Protein AF-A0A7X1WQ78-F1 (afdb_monomer_lite)

Radius of gyration: 13.08 Å; chains: 1; bounding box: 24×34×23 Å

Foldseek 3Di:
DEDDADDPPDHDDVVVVVVVVVVCVVVVHDYDDDDPVVCVVPVDD
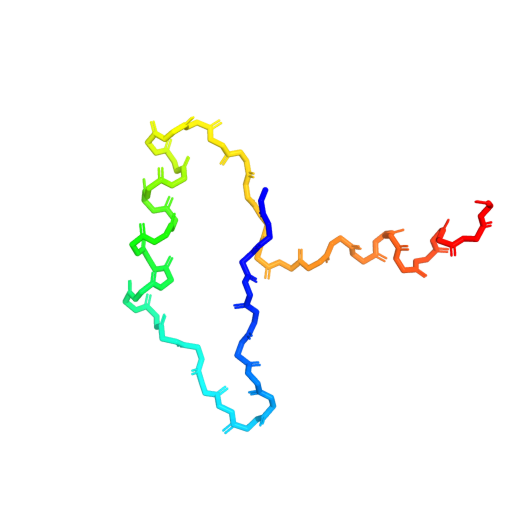
pLDDT: mean 76.5, std 13.6, range [49.16, 92.75]

Secondary structure (DSSP, 8-state):
-BPPPPPTT----HHHHHHHHHHHHHTT---BSS--HHHHHS---

Sequence (45 aa):
IWLLQAPPGQALDADRLSDWHHALEKLGLPFATSAPINWLETGHD

Structure (mmCIF, N/CA/C/O backbone):
data_AF-A0A7X1WQ78-F1
#
_entry.id   AF-A0A7X1WQ78-F1
#
loop_
_atom_site.group_PDB
_atom_site.id
_atom_site.type_symbol
_atom_site.label_atom_id
_atom_site.label_alt_id
_atom_site.label_comp_id
_atom_site.label_asym_id
_atom_site.label_entity_id
_atom_site.label_seq_id
_atom_site.pdbx_PDB_ins_code
_atom_site.Cartn_x
_atom_site.Cartn_y
_atom_site.Cartn_z
_atom_site.occupancy
_atom_site.B_iso_or_equiv
_atom_site.auth_seq_id
_atom_site.auth_comp_id
_atom_site.auth_asym_id
_atom_site.auth_atom_id
_atom_site.pdbx_PDB_model_num
ATOM 1 N N . ILE A 1 1 ? -0.350 4.007 4.279 1.00 75.31 1 ILE A N 1
ATOM 2 C CA . ILE A 1 1 ? 0.758 3.050 4.031 1.00 75.31 1 ILE A CA 1
ATOM 3 C C . ILE A 1 1 ? 1.249 3.203 2.597 1.00 75.31 1 ILE A C 1
ATOM 5 O O . ILE A 1 1 ? 0.423 3.372 1.709 1.00 75.31 1 ILE A O 1
ATOM 9 N N . TRP A 1 2 ? 2.567 3.215 2.376 1.00 71.88 2 TRP A N 1
ATOM 10 C CA . TRP A 1 2 ? 3.151 3.241 1.029 1.00 71.88 2 TRP A CA 1
ATOM 11 C C . TRP A 1 2 ? 3.593 1.839 0.635 1.00 71.88 2 TRP A C 1
ATOM 13 O O . TRP A 1 2 ? 4.257 1.158 1.416 1.00 71.88 2 TRP A O 1
ATOM 23 N N . LEU A 1 3 ? 3.211 1.420 -0.568 1.00 75.44 3 LEU A N 1
ATOM 24 C CA . LEU A 1 3 ? 3.618 0.134 -1.120 1.00 75.44 3 LEU A CA 1
ATOM 25 C C . LEU A 1 3 ? 4.924 0.310 -1.897 1.00 75.44 3 LEU A C 1
ATOM 27 O O . LEU A 1 3 ? 5.046 1.194 -2.751 1.00 75.44 3 LEU A O 1
ATOM 31 N N . LEU A 1 4 ? 5.914 -0.518 -1.554 1.00 76.56 4 LEU A N 1
ATOM 32 C CA . LEU A 1 4 ? 7.243 -0.480 -2.152 1.00 76.56 4 LEU A CA 1
ATOM 33 C C . LEU A 1 4 ? 7.143 -0.720 -3.663 1.00 76.56 4 LEU A C 1
ATOM 35 O O . LEU A 1 4 ? 6.570 -1.715 -4.105 1.00 76.56 4 LEU A O 1
ATOM 39 N N . GLN A 1 5 ? 7.715 0.196 -4.440 1.00 78.62 5 GLN A N 1
ATOM 40 C CA . GLN A 1 5 ? 7.799 0.066 -5.892 1.00 78.62 5 GLN A CA 1
ATOM 41 C C . GLN A 1 5 ? 8.831 -0.997 -6.281 1.00 78.62 5 GLN A C 1
ATOM 43 O O . GLN A 1 5 ? 9.784 -1.256 -5.541 1.00 78.62 5 GLN A O 1
ATOM 48 N N . ALA A 1 6 ? 8.663 -1.589 -7.462 1.00 80.69 6 ALA A N 1
ATOM 49 C CA . ALA A 1 6 ? 9.670 -2.490 -8.001 1.00 80.69 6 ALA A CA 1
ATOM 50 C C . ALA A 1 6 ? 10.983 -1.731 -8.277 1.00 80.69 6 ALA A C 1
ATOM 52 O O . ALA A 1 6 ? 10.943 -0.567 -8.691 1.00 80.69 6 ALA A O 1
ATOM 53 N N . PRO A 1 7 ? 12.148 -2.370 -8.073 1.00 82.12 7 PRO A N 1
ATOM 54 C CA . PRO A 1 7 ? 13.425 -1.826 -8.514 1.00 82.12 7 PRO A CA 1
ATOM 55 C C . PRO A 1 7 ? 13.406 -1.482 -10.013 1.00 82.12 7 PRO A C 1
ATOM 57 O O . PRO A 1 7 ? 12.704 -2.140 -10.787 1.00 82.12 7 PRO A O 1
ATOM 60 N N . PRO A 1 8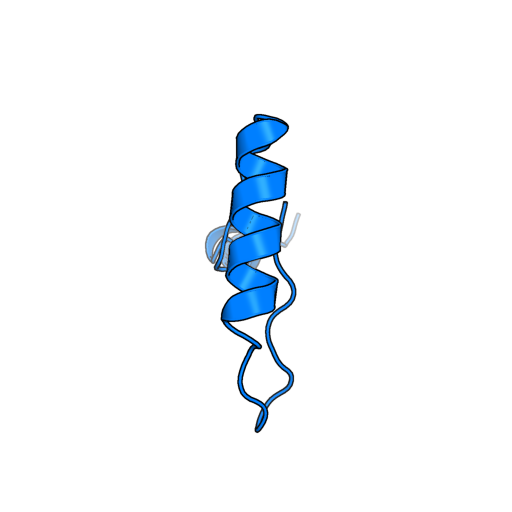 ? 14.195 -0.490 -10.461 1.00 81.31 8 PRO A N 1
ATOM 61 C CA . PRO A 1 8 ? 14.273 -0.146 -11.876 1.00 81.31 8 PRO A CA 1
ATOM 62 C C . PRO A 1 8 ? 14.696 -1.363 -12.710 1.00 81.31 8 PRO A C 1
ATOM 64 O O . PRO A 1 8 ? 15.670 -2.043 -12.393 1.00 81.31 8 PRO A O 1
ATOM 67 N N . GLY A 1 9 ? 13.945 -1.638 -13.778 1.00 87.19 9 GLY A N 1
ATOM 68 C CA . GLY A 1 9 ? 14.148 -2.814 -14.631 1.00 87.19 9 GLY A CA 1
ATOM 69 C C . GLY A 1 9 ? 13.442 -4.088 -14.152 1.00 87.19 9 GLY A C 1
ATOM 70 O O . GLY A 1 9 ? 13.547 -5.112 -14.822 1.00 87.19 9 GLY A O 1
ATOM 71 N N . GLN A 1 10 ? 12.702 -4.039 -13.040 1.00 82.50 10 GLN A N 1
ATOM 72 C CA . GLN A 1 10 ? 11.847 -5.131 -12.577 1.00 82.50 10 GLN A CA 1
ATOM 73 C C . GLN A 1 10 ? 10.371 -4.731 -12.616 1.00 82.50 10 GLN A C 1
ATOM 75 O O . GLN A 1 10 ? 10.010 -3.580 -12.378 1.00 82.50 10 GLN A O 1
ATOM 80 N N . ALA A 1 11 ? 9.511 -5.703 -12.920 1.00 83.50 11 ALA A N 1
ATOM 81 C CA . ALA A 1 11 ? 8.069 -5.540 -12.813 1.00 83.50 11 ALA A CA 1
ATOM 82 C C . ALA A 1 11 ? 7.625 -5.814 -11.374 1.00 83.50 11 ALA A C 1
ATOM 84 O O . ALA A 1 11 ? 8.148 -6.708 -10.706 1.00 83.50 11 ALA A O 1
ATOM 85 N N . LEU A 1 12 ? 6.648 -5.044 -10.905 1.00 83.25 12 LEU A N 1
ATOM 86 C CA . LEU A 1 12 ? 6.015 -5.300 -9.622 1.00 83.25 12 LEU A CA 1
ATOM 87 C C . LEU A 1 12 ? 5.110 -6.526 -9.749 1.00 83.25 12 LEU A C 1
ATOM 89 O O . LEU A 1 12 ? 4.351 -6.639 -10.712 1.00 83.25 12 LEU A O 1
ATOM 93 N N . ASP A 1 13 ? 5.197 -7.435 -8.782 1.00 86.69 13 ASP A N 1
ATOM 94 C CA . ASP A 1 13 ? 4.347 -8.620 -8.758 1.00 86.69 13 ASP A CA 1
ATOM 95 C C . ASP A 1 13 ? 2.894 -8.210 -8.475 1.00 86.69 13 ASP A C 1
ATOM 97 O O . ASP A 1 13 ? 2.566 -7.730 -7.386 1.00 86.69 13 ASP A O 1
ATOM 101 N N . ALA A 1 14 ? 2.040 -8.330 -9.493 1.00 84.06 14 ALA A N 1
ATOM 102 C CA . ALA A 1 14 ? 0.667 -7.835 -9.447 1.00 84.06 14 ALA A CA 1
ATOM 103 C C . ALA A 1 14 ? -0.221 -8.645 -8.490 1.00 84.06 14 ALA A C 1
ATOM 105 O O . ALA A 1 14 ? -1.098 -8.071 -7.845 1.00 84.06 14 ALA A O 1
ATOM 106 N N . ASP A 1 15 ? 0.027 -9.952 -8.373 1.00 86.81 15 ASP A N 1
ATOM 107 C CA . ASP A 1 15 ? -0.717 -10.843 -7.480 1.00 86.81 15 ASP A CA 1
ATOM 108 C C . ASP A 1 15 ? -0.447 -10.474 -6.019 1.00 86.81 15 ASP A C 1
ATOM 110 O O . ASP A 1 15 ? -1.359 -10.164 -5.249 1.00 86.81 15 ASP A O 1
ATOM 114 N N . ARG A 1 16 ? 0.835 -10.326 -5.680 1.00 85.00 16 ARG A N 1
ATOM 115 C CA . ARG A 1 16 ? 1.266 -9.870 -4.362 1.00 85.00 16 ARG A CA 1
ATOM 116 C C . ARG A 1 16 ? 0.774 -8.462 -4.050 1.00 85.00 16 ARG A C 1
ATOM 118 O O . ARG A 1 16 ? 0.381 -8.194 -2.917 1.00 85.00 16 ARG A O 1
ATOM 125 N N . LEU A 1 17 ? 0.788 -7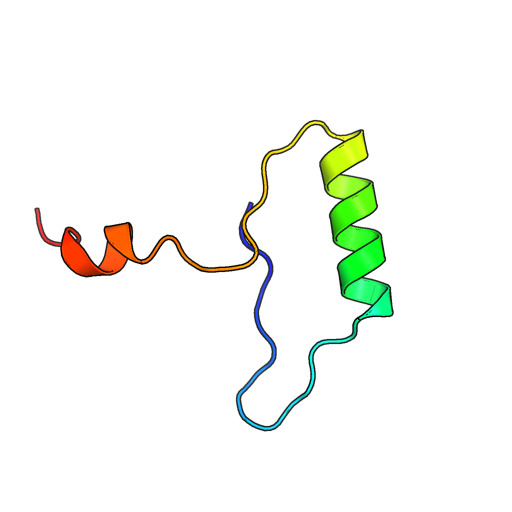.554 -5.027 1.00 86.31 17 LEU A N 1
ATOM 126 C CA . LEU A 1 17 ? 0.249 -6.204 -4.849 1.00 86.31 17 LEU A CA 1
ATOM 127 C C . LEU A 1 17 ? -1.250 -6.236 -4.520 1.00 86.31 17 LEU A C 1
ATOM 129 O O . LEU A 1 17 ? -1.706 -5.493 -3.650 1.00 86.31 17 LEU A O 1
ATOM 133 N N . SER A 1 18 ? -2.005 -7.111 -5.186 1.00 86.69 18 SER A N 1
ATOM 134 C CA . SER A 1 18 ? -3.433 -7.289 -4.931 1.00 86.69 18 SER A CA 1
ATOM 135 C C . SER A 1 18 ? -3.709 -7.850 -3.535 1.00 86.69 18 SER A C 1
ATOM 137 O O . SER A 1 18 ? -4.657 -7.408 -2.886 1.00 86.69 18 SER A O 1
ATOM 139 N N . ASP A 1 19 ? -2.886 -8.785 -3.052 1.00 89.50 19 ASP A N 1
ATOM 140 C CA . ASP A 1 19 ? -3.011 -9.335 -1.697 1.00 89.50 19 ASP A CA 1
ATOM 141 C C . ASP A 1 19 ? -2.797 -8.250 -0.627 1.00 89.50 19 ASP A C 1
ATOM 143 O O . ASP A 1 19 ? -3.596 -8.105 0.303 1.00 89.50 19 ASP A O 1
ATOM 147 N N . TRP A 1 20 ? -1.791 -7.390 -0.827 1.00 87.44 20 TRP A N 1
ATOM 148 C CA . TRP A 1 20 ? -1.546 -6.236 0.039 1.00 87.44 20 TRP A CA 1
ATOM 149 C C . TRP A 1 20 ? -2.701 -5.239 0.045 1.00 87.44 20 TRP A C 1
ATOM 151 O O . TRP A 1 20 ? -3.088 -4.782 1.120 1.00 87.44 20 TRP A O 1
ATOM 161 N N . HIS A 1 21 ? -3.268 -4.910 -1.119 1.00 88.12 21 HIS A N 1
ATOM 162 C CA . HIS A 1 21 ? -4.446 -4.044 -1.179 1.00 88.12 21 HIS A CA 1
ATOM 163 C C . HIS A 1 21 ? -5.599 -4.630 -0.363 1.00 88.12 21 HIS A C 1
ATOM 165 O O . HIS A 1 21 ? -6.104 -3.961 0.536 1.00 88.12 21 HIS A O 1
ATOM 171 N N . HIS A 1 22 ? -5.926 -5.906 -0.572 1.00 91.00 22 HIS A N 1
ATOM 172 C CA . HIS A 1 22 ? -6.990 -6.567 0.180 1.00 91.00 22 HIS A CA 1
ATOM 173 C C . HIS A 1 22 ? -6.735 -6.597 1.691 1.00 91.00 22 HIS A C 1
ATOM 175 O O . HIS A 1 22 ? -7.664 -6.412 2.480 1.00 91.00 22 HIS A O 1
ATOM 181 N N . ALA A 1 23 ? -5.499 -6.851 2.124 1.00 90.62 23 ALA A N 1
ATOM 182 C CA . ALA A 1 23 ? -5.152 -6.857 3.541 1.00 90.62 23 ALA A CA 1
ATOM 183 C C . ALA A 1 23 ? -5.325 -5.466 4.171 1.00 90.62 23 ALA A C 1
ATOM 185 O O . ALA A 1 23 ? -5.883 -5.339 5.262 1.00 90.62 23 ALA A O 1
ATOM 186 N N . LEU A 1 24 ? -4.889 -4.418 3.471 1.00 90.19 24 LEU A N 1
ATOM 187 C CA . LEU A 1 24 ? -4.989 -3.034 3.934 1.00 90.19 24 LEU A CA 1
ATOM 188 C C . LEU A 1 24 ? -6.439 -2.547 3.983 1.00 90.19 24 LEU A C 1
ATOM 190 O O . LEU A 1 24 ? -6.823 -1.901 4.958 1.00 90.19 24 LEU A O 1
ATOM 194 N N . GLU A 1 25 ? -7.258 -2.923 2.999 1.00 90.31 25 GLU A N 1
ATOM 195 C CA . GLU A 1 25 ? -8.699 -2.654 3.004 1.00 90.31 25 GLU A CA 1
ATOM 196 C C . GLU A 1 25 ? -9.396 -3.322 4.191 1.00 90.31 25 GLU A C 1
ATOM 198 O O . GLU A 1 25 ? -10.161 -2.671 4.902 1.00 90.31 25 GLU A O 1
ATOM 203 N N . LYS A 1 26 ? -9.085 -4.595 4.476 1.00 92.75 26 LYS A N 1
ATOM 204 C CA . LYS A 1 26 ? -9.637 -5.315 5.640 1.00 92.75 26 LYS A CA 1
ATOM 205 C C . LYS A 1 26 ? -9.254 -4.673 6.970 1.00 92.75 26 LYS A C 1
ATOM 207 O O . LYS A 1 26 ? -10.026 -4.729 7.923 1.00 92.75 26 LYS A O 1
ATOM 212 N N . LEU A 1 27 ? -8.067 -4.078 7.038 1.00 92.38 27 LEU A N 1
ATOM 213 C CA . LEU A 1 27 ? -7.586 -3.357 8.214 1.00 92.38 27 LEU A CA 1
ATOM 214 C C . LEU A 1 27 ? -8.118 -1.916 8.290 1.00 92.38 27 LEU A C 1
ATOM 216 O O . LEU A 1 27 ? -7.867 -1.236 9.283 1.00 92.38 27 LEU A O 1
ATOM 220 N N . GLY A 1 28 ? -8.833 -1.435 7.265 1.00 88.56 28 GLY A N 1
ATOM 221 C CA . GLY A 1 28 ? -9.304 -0.052 7.181 1.00 88.56 28 GLY A CA 1
ATOM 222 C C . GLY A 1 28 ? -8.165 0.966 7.074 1.00 88.56 28 GLY A C 1
ATOM 223 O O . GLY A 1 28 ? -8.323 2.117 7.480 1.00 88.56 28 GLY A O 1
ATOM 224 N N . LEU A 1 29 ? -6.998 0.548 6.576 1.00 86.44 29 LEU A N 1
ATOM 225 C CA . LEU A 1 29 ? -5.811 1.390 6.515 1.00 86.44 29 LEU A CA 1
ATOM 226 C C . LEU A 1 29 ? -5.720 2.090 5.157 1.00 86.44 29 LEU A C 1
ATOM 228 O O . LEU A 1 29 ? -5.621 1.416 4.129 1.00 86.44 29 LEU A O 1
ATOM 232 N N . PRO A 1 30 ? -5.666 3.433 5.119 1.00 81.19 30 PRO A N 1
ATOM 233 C CA . PRO A 1 30 ? -5.469 4.146 3.868 1.00 81.19 30 PRO A CA 1
ATOM 234 C C . PRO A 1 30 ? -4.078 3.847 3.298 1.00 81.19 30 PRO A C 1
ATOM 236 O O . PRO A 1 30 ? -3.061 3.883 4.008 1.00 81.19 30 PRO A O 1
ATOM 239 N N . PHE A 1 31 ? -4.013 3.584 1.996 1.00 81.69 31 PHE A N 1
ATOM 240 C CA . PHE A 1 31 ? -2.771 3.318 1.277 1.00 81.69 31 PHE A CA 1
ATOM 241 C C . PHE A 1 31 ? -2.650 4.166 0.015 1.00 81.69 31 PHE A C 1
ATOM 243 O O . PHE A 1 31 ? -3.641 4.638 -0.532 1.00 81.69 31 PHE A O 1
ATOM 250 N N . ALA A 1 32 ? -1.410 4.380 -0.418 1.00 78.12 32 ALA A N 1
ATOM 251 C CA . ALA A 1 32 ? -1.092 5.128 -1.624 1.00 78.12 32 ALA A CA 1
ATOM 252 C C . ALA A 1 32 ? -0.134 4.313 -2.495 1.00 78.12 32 ALA A C 1
ATOM 254 O O . ALA A 1 32 ? 0.852 3.755 -2.005 1.00 78.12 32 ALA A O 1
ATOM 255 N N . THR A 1 33 ? -0.448 4.247 -3.788 1.00 70.06 33 THR A N 1
ATOM 256 C CA . THR A 1 33 ? 0.336 3.550 -4.819 1.00 70.06 33 THR A CA 1
ATOM 257 C C . THR A 1 33 ? 1.432 4.425 -5.421 1.00 70.06 33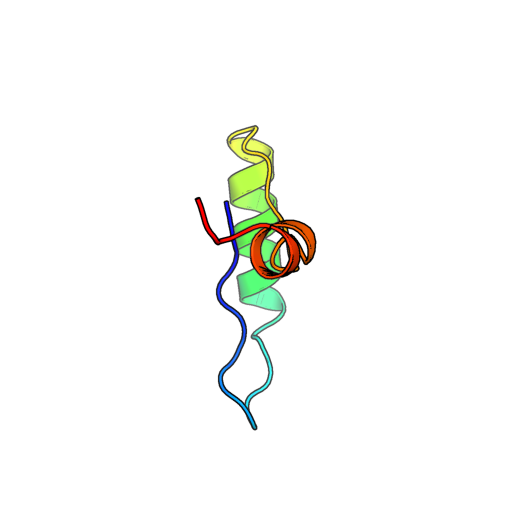 THR A C 1
ATOM 259 O O . THR A 1 33 ? 2.369 3.905 -6.018 1.00 70.06 33 THR A O 1
ATOM 262 N 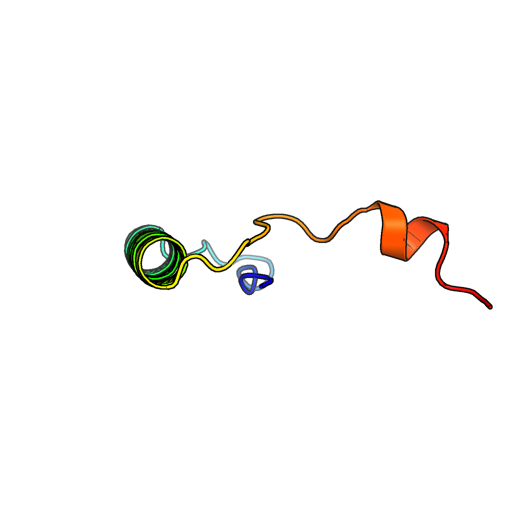N . SER A 1 34 ? 1.341 5.740 -5.225 1.00 65.06 34 SER A N 1
ATOM 263 C CA . SER A 1 34 ? 2.378 6.711 -5.552 1.00 65.06 34 SER A CA 1
ATOM 264 C C . SER A 1 34 ? 2.795 7.429 -4.280 1.00 65.06 34 SER A C 1
ATOM 266 O O . SER A 1 34 ? 1.953 7.721 -3.424 1.00 65.06 34 SER A O 1
ATOM 268 N N . ALA A 1 35 ? 4.082 7.765 -4.176 1.00 61.78 35 ALA A N 1
ATOM 269 C CA . ALA A 1 35 ? 4.503 8.759 -3.204 1.00 61.78 35 ALA A CA 1
ATOM 270 C C . ALA A 1 35 ? 3.656 10.030 -3.424 1.00 61.78 35 ALA A C 1
ATOM 272 O O . ALA A 1 35 ? 3.397 10.390 -4.581 1.00 61.78 35 ALA A O 1
ATOM 273 N N . PRO A 1 36 ? 3.188 10.698 -2.358 1.00 60.72 36 PRO A N 1
ATOM 274 C CA . PRO A 1 36 ? 2.603 12.014 -2.487 1.00 60.72 36 PRO A CA 1
ATOM 275 C C . PRO A 1 36 ? 3.692 12.916 -3.064 1.00 60.72 36 PRO A C 1
ATOM 277 O O . PRO A 1 36 ? 4.643 13.271 -2.372 1.00 60.72 36 PRO A O 1
ATOM 280 N N . ILE A 1 37 ? 3.553 13.270 -4.343 1.00 55.84 37 ILE A N 1
ATOM 281 C CA . ILE A 1 37 ? 4.431 14.219 -5.046 1.00 55.84 37 ILE A CA 1
ATOM 282 C C . ILE A 1 37 ? 4.582 15.517 -4.232 1.00 55.84 37 ILE A C 1
ATOM 284 O O . ILE A 1 37 ? 5.659 16.101 -4.181 1.00 55.84 37 ILE A O 1
ATOM 288 N N . ASN A 1 38 ? 3.554 15.862 -3.452 1.00 52.88 38 ASN A N 1
ATOM 289 C CA . ASN A 1 38 ? 3.542 17.017 -2.566 1.00 52.88 38 ASN A CA 1
ATOM 290 C C . ASN A 1 38 ? 4.619 16.999 -1.460 1.00 52.88 38 ASN A C 1
ATOM 292 O O . ASN A 1 38 ? 5.000 18.064 -0.994 1.00 52.88 38 ASN A O 1
ATOM 296 N N . TRP A 1 39 ? 5.123 15.840 -1.015 1.00 55.62 39 TRP A N 1
ATOM 297 C CA . TRP A 1 39 ? 6.209 15.794 -0.014 1.00 55.62 39 TRP A CA 1
ATOM 298 C C . TRP A 1 39 ? 7.579 16.131 -0.609 1.00 55.62 39 TRP A C 1
ATOM 300 O O . TRP A 1 39 ? 8.465 16.580 0.114 1.00 55.62 39 TRP A O 1
ATOM 310 N N . LEU A 1 40 ? 7.756 15.924 -1.918 1.00 54.09 40 LEU A N 1
ATOM 311 C CA . LEU A 1 40 ? 8.992 16.277 -2.614 1.00 54.09 40 LEU A CA 1
ATOM 312 C C . LEU A 1 40 ? 9.038 17.775 -2.962 1.00 54.09 40 LEU A C 1
ATOM 314 O O . LEU A 1 40 ? 10.122 18.333 -3.090 1.00 54.09 40 LEU A O 1
ATOM 318 N N . GLU A 1 41 ? 7.875 18.423 -3.089 1.00 56.84 41 GLU A N 1
ATOM 319 C CA . GLU A 1 41 ? 7.761 19.855 -3.403 1.00 56.84 41 GLU A CA 1
ATOM 320 C C . GLU A 1 41 ? 7.843 20.767 -2.164 1.00 56.84 41 GLU A C 1
ATOM 322 O O . GLU A 1 41 ? 8.226 21.926 -2.298 1.00 56.84 41 GLU A O 1
ATOM 327 N N . THR A 1 42 ? 7.537 20.266 -0.957 1.00 56.19 42 THR A N 1
ATOM 328 C CA . THR A 1 42 ? 7.544 21.071 0.288 1.00 56.19 42 THR A CA 1
ATOM 329 C C . THR A 1 42 ? 8.466 20.537 1.394 1.00 56.19 42 THR A C 1
ATOM 331 O O . THR A 1 42 ? 8.369 20.978 2.534 1.00 56.19 42 THR A O 1
ATOM 334 N N . GLY A 1 43 ? 9.351 19.579 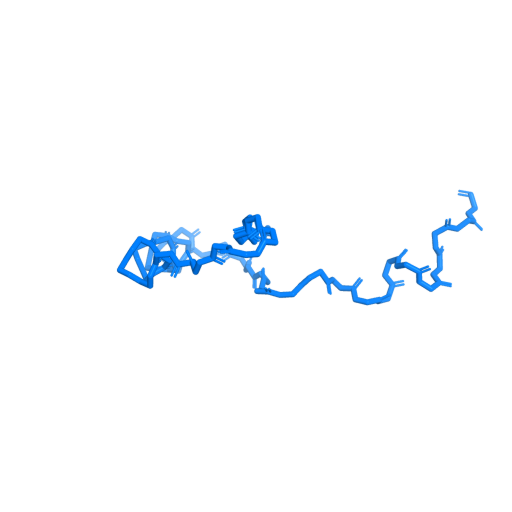1.100 1.00 50.53 43 GLY A N 1
ATOM 335 C CA . GLY A 1 43 ? 10.273 18.967 2.067 1.00 50.53 43 GLY A CA 1
ATOM 336 C C . GLY A 1 43 ? 11.549 19.780 2.333 1.00 50.53 43 GLY A C 1
ATOM 337 O O . GLY A 1 43 ? 12.651 19.272 2.122 1.00 50.53 43 GLY A O 1
ATOM 338 N N . HIS A 1 44 ? 11.410 21.036 2.757 1.00 49.16 44 HIS A N 1
ATOM 339 C CA . HIS A 1 44 ? 12.468 21.798 3.431 1.00 49.16 44 HIS A CA 1
ATOM 340 C C . HIS A 1 44 ? 11.812 22.807 4.389 1.00 49.16 44 HIS A C 1
ATOM 342 O O . HIS A 1 44 ? 11.515 23.933 3.999 1.00 49.16 44 HIS A O 1
ATOM 348 N N . ASP A 1 45 ? 11.556 22.371 5.620 1.00 51.38 45 ASP A N 1
ATOM 349 C CA . ASP A 1 45 ? 11.574 23.209 6.828 1.00 51.38 45 ASP A CA 1
ATOM 350 C C . ASP A 1 45 ? 12.189 22.379 7.962 1.00 51.38 45 ASP A C 1
ATOM 352 O O . ASP A 1 45 ? 11.730 21.223 8.148 1.00 51.38 45 ASP A O 1
#